Protein 7O4P (pdb70)

Nearest PDB structures (foldseek):
  3vy6-assembly1_A  TM=1.002E+00  e=1.843E-25  Homo sapiens
  3aqg-assembly2_B  TM=9.247E-01  e=3.378E-11  Homo sapiens
  3woc-assembly1_A  TM=8.525E-01  e=9.688E-12  Sus scrofa
  5zu4-assembly1_A  TM=8.478E-01  e=1.551E-07  Lethenteron camtschaticum
  4znq-assembly1_A  TM=7.995E-01  e=1.398E-07  Danio rerio

B-factor: mean 18.53, std 8.15, range [9.18, 67.37]

Organism: Homo sapiens (NCBI:txid9606)

Foldseek 3Di:
DFKDKDDWFFAPDAAKDWCPVVLVQAAWFKKKWFADQFAGAKIWTQHNNRIDDIFGADPGHIDMDTDDVPKFFFKKKAFYANAGAKIWTAIPVGDTRIGGDDDHDMDIDGGDDPQKGFGIKMAGYDNGGRTIMTMIGHHDD

GO terms:
  GO:0005796 Golgi lumen (C, IDA)
  GO:0015031 protein transport (P, TAS)
  GO:0005515 protein binding (F, IPI)
  GO:0005576 extracellular region (C, IDA)

Solvent-accessible surface area: 6715 Å² total; per-residue (Å²): 136,29,69,22,99,14,35,82,36,21,34,67,31,37,91,103,19,56,7,55,58,29,50,150,49,11,31,10,36,0,3,66,0,53,16,32,86,143,61,0,0,0,2,25,2,61,0,14,176,70,63,3,127,74,23,22,8,107,118,22,112,72,71,66,54,104,17,88,138,61,5,7,2,50,42,0,24,4,34,48,112,169,78,0,27,37,0,16,3,10,4,78,97,56,62,153,17,62,6,25,86,108,60,31,72,72,14,98,3,88,32,134,58,101,139,7,15,4,19,21,2,9,0,62,16,42,87,25,0,10,0,0,0,0,37,2,38,72,104,39,154

Secondary structure (DSSP, 8-state):
---EEEEEEE-S-SEEEE-GGGGGG-SEEEEEEEE-SS-EEEEEEEETTEEPPPEE-SSSEEEEEEPPTT--EEEEEEEESSSEEEEEEEETTS-EEEEE-S-SEEEEE--SSTTEEEEEEEEEESSSEEEEEEEEEEPP-

InterPro domains:
  IPR001229 Jacalin-like lectin domain [PF01419] (28-156)
  IPR001229 Jacalin-like lectin domain [PS51752] (24-159)
  IPR001229 Jacalin-like lectin domain [SM00915] (35-159)
  IPR036404 Jacalin-like lectin domain superfamily [G3DSA:2.100.10.30] (27-165)
  IPR036404 Jacalin-like lectin domain superfamily [SSF51101] (27-157)
  IPR052321 Polyamine Binding and Protein Trafficking [PTHR33589] (1-160)

Sequence (141 aa):
RSSSSYSGEYGSGGGKKRFSHSGGNQLDGPITALRRVRVVNTTYYIVGGLQVRRYGKVWSDDYVGGRRNGGDDLEEEEIFFLHPGESVIIQVSGKKYKWYLKKKKLVFVTDKKGRYLSFGKKDSGTSSFNAVPLLHPNTVLRRFISGRSGSSLIDAIGLHWDVYPT

Structure (mmCIF, N/CA/C/O backbone):
data_7O4P
#
_entry.id   7O4P
#
_cell.length_a   58.336
_cell.length_b   58.336
_cell.length_c   82.618
_cell.angle_alpha   90.000
_cell.angle_beta   90.000
_cell.angle_gamma   120.000
#
_symmetry.space_group_name_H-M   'P 32 2 1'
#
loop_
_entity.id
_entity.type
_entity.pdbx_description
1 polymer 'Zymogen granule membrane protein 16'
2 non-polymer GLYCEROL
3 non-polymer 'CHLORIDE ION'
4 water water
#
loop_
_atom_site.group_PDB
_atom_site.id
_atom_site.type_symbol
_atom_site.label_atom_id
_atom_site.label_alt_id
_atom_site.label_comp_id
_atom_site.label_asym_id
_atom_site.label_entity_id
_atom_site.label_seq_id
_atom_site.pdbx_PDB_ins_code
_atom_site.Cartn_x
_atom_site.Cartn_y
_atom_site.Cartn_z
_atom_site.occupancy
_atom_site.B_iso_or_equiv
_atom_site.auth_seq_id
_atom_site.auth_comp_id
_atom_site.auth_asym_id
_atom_site.auth_atom_id
_atom_site.pdbx_PDB_model_num
ATOM 1 N N . ARG A 1 3 ? -43.07464 8.78908 11.85250 1.000 45.13058 22 ARG A N 1
ATOM 2 C CA . ARG A 1 3 ? -43.86543 7.77874 11.16193 1.000 47.73337 22 ARG A CA 1
ATOM 3 C C . ARG A 1 3 ? -43.13805 7.27366 9.92181 1.000 37.00640 22 ARG A C 1
ATOM 4 O O . ARG A 1 3 ? -43.29449 6.11992 9.52823 1.000 39.34490 22 ARG A O 1
ATOM 7 N N . SER A 1 4 ? -42.34574 8.15080 9.30212 1.000 22.99882 23 SER A N 1
ATOM 8 C CA . SER A 1 4 ? -41.63270 7.80807 8.08671 1.000 20.20046 23 SER A CA 1
ATOM 9 C C . SER A 1 4 ? -40.12266 7.79866 8.23916 1.000 16.66732 23 SER A C 1
ATOM 10 O O . SER A 1 4 ? -39.44818 7.18771 7.39846 1.000 17.85361 23 SER A O 1
ATOM 18 N N . SER A 1 5 ? -39.56534 8.42858 9.25965 1.000 16.36097 24 SER A N 1
ATOM 19 C CA A SER A 1 5 ? -38.11954 8.46003 9.38077 0.816 15.85153 24 SER A CA 1
ATOM 20 C CA B SER A 1 5 ? -38.11965 8.47062 9.40299 0.184 15.93058 24 SER A CA 1
ATOM 21 C C . SER A 1 5 ? -37.57381 7.11844 9.85202 1.000 15.45248 24 SER A C 1
ATOM 22 O O . SER A 1 5 ? -38.20810 6.38703 10.62428 1.000 17.05098 24 SER A O 1
ATOM 37 N N . SER A 1 6 ? -36.38308 6.78613 9.36329 1.000 13.86845 25 SER A N 1
ATOM 38 C CA . SER A 1 6 ? -35.64754 5.62588 9.84527 1.000 13.33963 25 SER A CA 1
ATOM 39 C C . SER A 1 6 ? -34.16269 5.87771 9.63897 1.000 11.75471 25 SER A C 1
ATOM 40 O O . SER A 1 6 ? -33.76458 6.84452 8.97081 1.000 13.04471 25 SER A O 1
ATOM 48 N N . TYR A 1 7 ? -33.35124 4.97816 10.17872 1.000 13.31788 26 TYR A N 1
ATOM 49 C CA . TYR A 1 7 ? -31.90318 5.12617 10.20595 1.000 13.96250 26 TYR A CA 1
ATOM 50 C C . TYR A 1 7 ? -31.25450 3.78393 9.91318 1.000 13.77030 26 TYR A C 1
ATOM 51 O O . TYR A 1 7 ? -31.70900 2.74703 10.42361 1.000 16.34527 26 TYR A O 1
ATOM 69 N N . SER A 1 8 ? -30.18184 3.80887 9.13674 1.000 12.69075 27 SER A N 1
ATOM 70 C CA . SER A 1 8 ? -29.36114 2.64612 8.85550 1.000 12.82020 27 SER A CA 1
ATOM 71 C C . SER A 1 8 ? -27.93656 2.98971 9.25773 1.000 12.83564 27 SER A C 1
ATOM 72 O O . SER A 1 8 ? -27.36232 3.95919 8.74238 1.000 13.14652 27 SER A O 1
ATOM 81 N N . GLY A 1 9 ? -27.34306 2.19000 10.12433 1.000 13.61679 28 GLY A N 1
ATOM 82 C CA . GLY A 1 9 ? -26.00295 2.46832 10.59533 1.000 15.48994 28 GLY A CA 1
ATOM 83 C C . GLY A 1 9 ? -25.82125 1.94621 12.00552 1.000 14.95342 28 GLY A C 1
ATOM 84 O O . GLY A 1 9 ? -26.67907 1.23413 12.53485 1.000 16.87685 28 GLY A O 1
ATOM 88 N N . GLU A 1 10 ? -24.69903 2.30713 12.61786 1.000 14.13877 29 GLU A N 1
ATOM 89 C CA . GLU A 1 10 ? -23.61610 3.09152 12.03318 1.000 13.44034 29 GLU A CA 1
ATOM 90 C C . GLU A 1 10 ? -22.63237 2.10124 11.41394 1.000 15.94411 29 GLU A C 1
ATOM 91 O O . GLU A 1 10 ? -22.44899 0.97869 11.94538 1.000 18.10410 29 GLU A O 1
ATOM 103 N N . TYR A 1 11 ? -22.02199 2.46781 10.29234 1.000 13.01228 30 TYR A N 1
ATOM 104 C CA . TYR A 1 11 ? -21.11653 1.58335 9.55413 1.000 13.95458 30 TYR A CA 1
ATOM 105 C C . TYR A 1 11 ? -19.70618 2.16080 9.58140 1.000 14.25534 30 TYR A C 1
ATOM 106 O O . TYR A 1 11 ? -19.44050 3.19638 8.96226 1.000 13.80064 30 TYR A O 1
ATOM 124 N N . GLY A 1 12 ? -18.78889 1.46933 10.26452 1.000 14.44925 31 GLY A N 1
ATOM 125 C CA . GLY A 1 12 ? -17.42978 1.92956 10.42316 1.000 14.33481 31 GLY A CA 1
ATOM 126 C C . GLY A 1 12 ? -16.95743 1.60474 11.82404 1.000 14.00191 31 GLY A C 1
ATOM 127 O O . GLY A 1 12 ? -17.42183 0.61396 12.40982 1.000 17.03357 31 GLY A O 1
ATOM 131 N N . SER A 1 13 ? -16.06642 2.40042 12.37769 1.000 13.11305 32 SER A N 1
ATOM 132 C CA . SER A 1 13 ? -15.53278 2.20652 13.71216 1.000 13.50148 32 SER A CA 1
ATOM 133 C C . SER A 1 13 ? -16.02855 3.29995 14.65211 1.000 13.80655 32 SER A C 1
ATOM 134 O O . SER A 1 13 ? -16.81444 4.17982 14.27905 1.000 16.07071 32 SER A O 1
ATOM 142 N N . GLY A 1 14 ? -15.51957 3.27160 15.87961 1.000 14.36780 33 GLY A N 1
ATOM 143 C CA . GLY A 1 14 ? -15.75180 4.31075 16.84882 1.000 13.93651 33 GLY A CA 1
ATOM 144 C C . GLY A 1 14 ? -14.70076 5.39639 16.87951 1.000 14.97135 33 GLY A C 1
ATOM 145 O O . GLY A 1 14 ? -14.71168 6.22883 17.79259 1.000 15.22448 33 GLY A O 1
ATOM 149 N N . GLY A 1 15 ? -13.79461 5.41687 15.90972 1.000 14.70324 34 GLY A N 1
ATOM 150 C CA . GLY A 1 15 ? -12.79761 6.45890 15.83037 1.000 15.18601 34 GLY A CA 1
ATOM 151 C C . GLY A 1 15 ? -13.37472 7.79789 15.38979 1.000 14.21793 34 GLY A C 1
ATOM 152 O O . GLY A 1 15 ? -14.53759 7.91581 15.01173 1.000 13.94813 34 GLY A O 1
ATOM 156 N N . GLY A 1 16 ? -12.52802 8.82306 15.45584 1.000 15.47654 35 GLY A N 1
ATOM 157 C CA . GLY A 1 16 ? -12.92218 10.13867 14.99588 1.000 15.82717 35 GLY A CA 1
ATOM 158 C C . GLY A 1 16 ? -13.96803 10.78827 15.88969 1.000 15.62169 35 GLY A C 1
ATOM 159 O O . GLY A 1 16 ? -14.21726 10.37525 17.03281 1.000 16.50357 35 GLY A O 1
ATOM 163 N N . LYS A 1 17 ? -14.58675 11.82985 15.33772 1.000 14.30908 36 LYS A N 1
ATOM 164 C CA A LYS A 1 17 ? -15.55347 12.63553 16.06491 0.531 14.83993 36 LYS A CA 1
ATOM 165 C CA B LYS A 1 17 ? -15.53916 12.67427 16.04497 0.469 14.84784 36 LYS A CA 1
ATOM 166 C C . LYS A 1 17 ? -16.86112 12.69283 15.29528 0.867 12.54096 36 LYS A C 1
ATOM 167 O O . LYS A 1 17 ? -16.88278 12.71116 14.06229 1.000 13.43980 36 LYS A O 1
ATOM 180 N N . ARG A 1 18 ? -17.96207 12.73612 16.03113 1.000 13.88085 37 ARG A N 1
ATOM 181 C CA . ARG A 1 18 ? -19.28387 12.72968 15.41361 1.000 13.72307 37 ARG A CA 1
ATOM 182 C C . ARG A 1 18 ? -19.50857 13.94524 14.52482 1.000 13.21802 37 ARG A C 1
ATOM 183 O O . ARG A 1 18 ? -19.10790 15.07649 14.84576 1.000 15.55136 37 ARG A O 1
ATOM 195 N N . PHE A 1 19 ? -20.19195 13.72508 13.40735 1.000 13.20316 38 PHE A N 1
ATOM 196 C CA . PHE A 1 19 ? -20.80751 14.79539 12.63311 1.000 13.35083 38 PHE A CA 1
ATOM 197 C C . PHE A 1 19 ? -22.24107 14.38823 12.32870 1.000 13.02535 38 PHE A C 1
ATOM 198 O O . PHE A 1 19 ? -22.55973 13.19129 12.29012 1.000 12.38065 38 PHE A O 1
ATOM 215 N N . SER A 1 20 ? -23.10918 15.37726 12.11983 1.000 12.64308 39 SER A N 1
ATOM 216 C CA . SER A 1 20 ? -24.47372 15.10772 11.71798 1.000 11.56006 39 SER A CA 1
ATOM 217 C C . SER A 1 20 ? -24.97200 16.20659 10.80146 1.000 12.51158 39 SER A C 1
ATOM 218 O O . SER A 1 20 ? -24.73808 17.39310 11.07879 1.000 14.08430 39 SER A O 1
ATOM 226 N N . HIS A 1 21 ? -25.68697 15.83004 9.73688 1.000 10.53892 40 HIS A N 1
ATOM 227 C CA . HIS A 1 21 ? -26.35048 16.78540 8.86537 1.000 11.12638 40 HIS A CA 1
ATOM 228 C C . HIS A 1 21 ? -27.82249 16.94758 9.20128 1.000 11.11023 40 HIS A C 1
ATOM 229 O O . HIS A 1 21 ? -28.59501 17.45355 8.38693 1.000 11.85263 40 HIS A O 1
ATOM 243 N N . SER A 1 22 ? -28.23342 16.56275 10.41107 1.000 11.51155 41 SER A N 1
ATOM 244 C CA . SER A 1 22 ? -29.64566 16.66326 10.74903 1.000 12.29854 41 SER A CA 1
ATOM 245 C C . SER A 1 22 ? -30.14736 18.09945 10.66785 1.000 12.00530 41 SER A C 1
ATOM 246 O O . SER A 1 22 ? -31.30083 18.32331 10.30692 1.000 13.68252 41 SER A O 1
ATOM 254 N N A GLY A 1 23 ? -29.30144 19.05977 11.01214 0.529 12.34590 42 GLY A N 1
ATOM 255 N N B GLY A 1 23 ? -29.31444 19.07626 11.01598 0.471 12.37936 42 GLY A N 1
ATOM 256 C CA A GLY A 1 23 ? -29.63115 20.46929 10.94427 0.529 14.28284 42 GLY A CA 1
ATOM 257 C CA B GLY A 1 23 ? -29.74077 20.46404 10.90539 0.471 14.38144 42 GLY A CA 1
ATOM 258 C C A GLY A 1 23 ? -29.49624 21.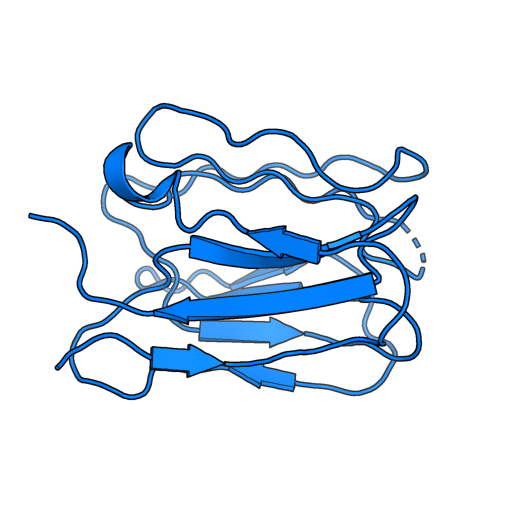09392 9.57470 0.529 13.80613 42 GLY A C 1
ATOM 259 C C B GLY A 1 23 ? -29.81115 20.95619 9.47288 0.471 13.77247 42 GLY A C 1
ATOM 260 O O A GLY A 1 23 ? -29.76297 22.29451 9.42929 0.529 12.96843 42 GLY A O 1
ATOM 261 O O B GLY A 1 23 ? -30.52609 21.92969 9.18514 0.471 16.67447 42 GLY A O 1
ATOM 268 N N . ASN A 1 24 ? -29.07979 20.31242 8.56963 1.000 14.20982 43 ASN A N 1
ATOM 269 C CA . ASN A 1 24 ? -29.04080 20.73506 7.17057 1.000 13.96972 43 ASN A CA 1
ATOM 270 C C . ASN A 1 24 ? -30.32482 20.38347 6.42305 1.000 15.15029 43 ASN A C 1
ATOM 271 O O . ASN A 1 24 ? -30.54544 20.88679 5.31528 1.000 15.29585 43 ASN A O 1
ATOM 283 N N . GLN A 1 25 ? -31.18037 19.53600 6.99297 1.000 16.91372 44 GLN A N 1
ATOM 284 C CA . GLN A 1 25 ? -32.39340 19.13135 6.29923 1.000 17.72672 44 GLN A CA 1
ATOM 285 C C . GLN A 1 25 ? -33.24446 20.32112 5.89682 1.000 19.15189 44 GLN A C 1
ATOM 286 O O . GLN A 1 25 ? -33.88899 20.30220 4.83978 1.000 20.37706 44 GLN A O 1
ATOM 300 N N . LEU A 1 26 ? -33.28213 21.35661 6.73553 1.000 21.11198 45 LEU A N 1
ATOM 301 C CA . LEU A 1 26 ? -34.14201 22.49416 6.45607 1.000 22.20537 45 LEU A CA 1
ATOM 302 C C . LEU A 1 26 ? -33.76516 23.17894 5.15372 1.000 20.94984 45 LEU A C 1
ATOM 303 O O . LEU A 1 26 ? -34.59458 23.88952 4.58090 1.000 22.72804 45 LEU A O 1
ATOM 320 N N . ASP A 1 27 ? -32.54179 22.97442 4.65812 1.000 17.67941 46 ASP A N 1
ATOM 321 C CA . ASP A 1 27 ? -32.11843 23.61548 3.42514 1.000 16.38117 46 ASP A CA 1
ATOM 322 C C . ASP A 1 27 ? -32.72181 22.96126 2.18943 1.000 14.86850 46 ASP A C 1
ATOM 323 O O . ASP A 1 27 ? -32.81665 23.60434 1.13662 1.0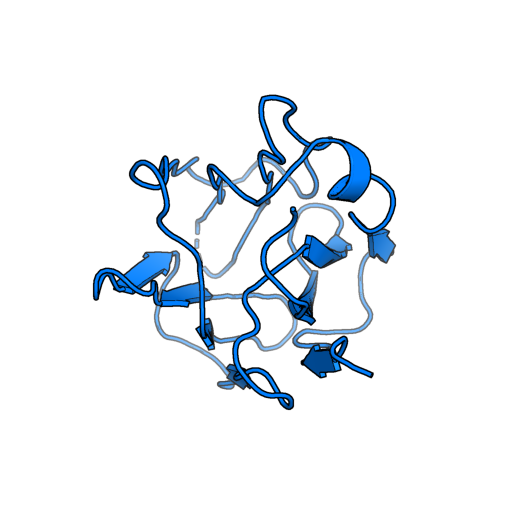00 16.50513 46 ASP A O 1
ATOM 332 N N . GLY A 1 28 ? -33.11523 21.69536 2.27291 1.000 14.69322 47 GLY A N 1
ATOM 333 C CA . GLY A 1 28 ? -33.75105 21.03862 1.16527 1.000 14.50963 47 GLY A CA 1
ATOM 334 C C . GLY A 1 28 ? -33.34958 19.58638 1.02862 1.000 13.18817 47 GLY A C 1
ATOM 335 O O . GLY A 1 28 ? -32.57674 19.05911 1.83060 1.000 13.70469 47 GLY A O 1
ATOM 339 N N . PRO A 1 29 ? -33.85286 18.92836 -0.00913 1.000 13.54773 48 PRO A N 1
ATOM 340 C CA . PRO A 1 29 ? -33.46559 17.53756 -0.27237 1.000 13.10862 48 PRO A CA 1
ATOM 341 C C . PRO A 1 29 ? -32.02973 17.46858 -0.74974 1.000 12.40309 48 PRO A C 1
ATOM 342 O O . PRO A 1 29 ? -31.46916 18.45459 -1.23951 1.000 12.92535 48 PRO A O 1
ATOM 353 N N . ILE A 1 30 ? -31.43693 16.27694 -0.65117 1.000 11.85812 49 ILE A N 1
ATOM 354 C CA . ILE A 1 30 ? -30.09837 16.08899 -1.19058 1.000 11.45399 49 ILE A CA 1
ATOM 355 C C . ILE A 1 30 ? -30.12423 16.31962 -2.68755 1.000 11.94180 49 ILE A C 1
ATOM 356 O O . ILE A 1 30 ? -30.96126 15.75050 -3.40611 1.000 12.73325 49 ILE A O 1
ATOM 372 N N . THR A 1 31 ? -29.18531 17.14631 -3.17446 1.000 11.91574 50 THR A N 1
ATOM 373 C CA . THR A 1 31 ? -29.09516 17.47290 -4.59141 1.000 12.53456 50 THR A CA 1
ATOM 374 C C . THR A 1 31 ? -27.72047 17.19068 -5.16822 1.000 12.63291 50 THR A C 1
ATOM 375 O O . THR A 1 31 ? -27.58539 17.20891 -6.39604 1.000 13.58749 50 THR A O 1
ATOM 386 N N . ALA A 1 32 ? -26.70946 16.91696 -4.35145 1.000 12.28718 51 ALA A N 1
ATOM 387 C CA . ALA A 1 32 ? -25.37320 16.65698 -4.86941 1.000 11.46107 51 ALA A CA 1
ATOM 388 C C . ALA A 1 32 ? -24.53564 16.03527 -3.76205 1.000 11.12220 51 ALA A C 1
ATOM 389 O O . ALA A 1 32 ? -24.82544 16.20468 -2.57246 1.000 11.73845 51 ALA A O 1
ATOM 396 N N . LEU A 1 33 ? -23.49054 15.33179 -4.17821 1.000 11.15280 52 LEU A N 1
ATOM 397 C CA . LEU A 1 33 ? -22.56515 14.63724 -3.30328 1.000 11.06938 52 LEU A CA 1
ATOM 398 C C . LEU A 1 33 ? -21.13081 14.94745 -3.69593 1.000 11.44104 52 LEU A C 1
ATOM 399 O O . LEU A 1 33 ? -20.80625 15.00965 -4.89048 1.000 12.46054 52 LEU A O 1
ATOM 415 N N . ARG A 1 34 ? -20.27565 15.13243 -2.69892 1.000 10.62023 53 ARG A N 1
ATOM 416 C CA A ARG A 1 34 ? -18.83434 15.14398 -2.88320 0.555 11.07916 53 ARG A CA 1
ATOM 417 C CA B ARG A 1 34 ? -18.83508 15.13992 -2.88685 0.445 11.07854 53 ARG A CA 1
ATOM 418 C C . ARG A 1 34 ? -18.24408 14.06287 -1.99483 1.000 11.29945 53 ARG A C 1
ATOM 419 O O . ARG A 1 34 ? -18.56741 13.99088 -0.80150 1.000 11.79207 53 ARG A O 1
ATOM 460 N N . VAL A 1 35 ? -17.37658 13.24327 -2.56571 1.000 10.98454 54 VAL A N 1
ATOM 461 C CA . VAL A 1 35 ? -16.72630 12.16705 -1.84707 1.000 11.26582 54 VAL A CA 1
ATOM 462 C C . VAL A 1 35 ? -15.25182 12.24371 -2.20194 1.000 11.14636 54 VAL A C 1
ATOM 463 O O . VAL A 1 35 ? -14.88741 12.13139 -3.37808 1.000 11.92421 54 VAL A O 1
ATOM 476 N N . ARG A 1 36 ? -14.40462 12.44085 -1.21159 1.000 11.90826 55 ARG A N 1
ATOM 477 C CA . ARG A 1 36 ? -12.96015 12.35771 -1.42757 1.000 11.13668 55 ARG A CA 1
ATOM 478 C C . ARG A 1 36 ? -12.52901 10.92126 -1.15560 1.000 12.04210 55 ARG A C 1
ATOM 479 O O . ARG A 1 36 ? -12.91965 10.33873 -0.13705 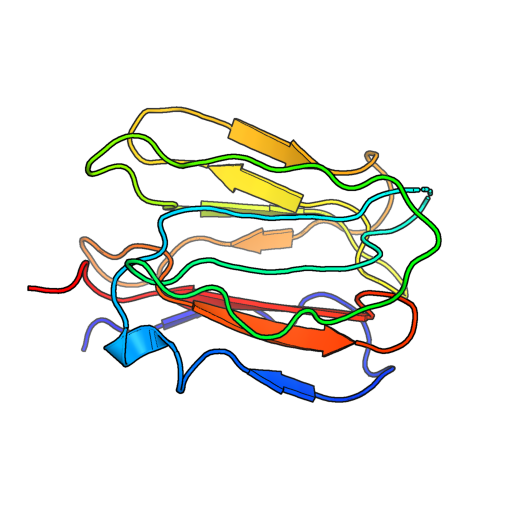1.000 12.54535 55 ARG A O 1
ATOM 500 N N . VAL A 1 37 ? -11.73915 10.34815 -2.06270 1.000 12.15136 56 VAL A N 1
ATOM 501 C CA A VAL A 1 37 ? -11.47972 8.91336 -2.09850 0.747 12.33220 56 VAL A CA 1
ATOM 502 C CA B VAL A 1 37 ? -11.46827 8.91937 -2.04336 0.253 12.21464 56 VAL A CA 1
ATOM 503 C C . VAL A 1 37 ? -9.98750 8.66909 -2.27442 1.000 13.43526 56 VAL A C 1
ATOM 504 O O . VAL A 1 37 ? -9.32386 9.37512 -3.03514 1.000 14.23848 56 VAL A O 1
ATOM 529 N N . ASN A 1 38 ? -9.46554 7.63636 -1.62350 1.000 14.27144 57 ASN A N 1
ATOM 530 C CA . ASN A 1 38 ? -8.17296 7.08998 -2.04096 1.000 14.43873 57 ASN A CA 1
ATOM 531 C C . ASN A 1 38 ? -8.29316 5.57474 -2.20623 1.000 15.09843 57 ASN A C 1
ATOM 532 O O . ASN A 1 38 ? -9.39623 5.01082 -2.12256 1.000 15.93078 57 ASN A O 1
ATOM 543 N N . THR A 1 39 ? -7.15710 4.91390 -2.44566 1.000 17.41575 58 THR A N 1
ATOM 544 C CA B THR A 1 39 ? -7.12072 3.48976 -2.76281 0.562 16.42383 58 THR A CA 1
ATOM 545 C CA C THR A 1 39 ? -7.22839 3.50407 -2.80328 0.438 16.49748 58 THR A CA 1
ATOM 546 C C . THR A 1 39 ? -7.68167 2.63414 -1.63732 1.000 16.23557 58 THR A C 1
ATOM 547 O O . THR A 1 39 ? -8.10395 1.49248 -1.87187 1.000 17.78128 58 THR A O 1
ATOM 568 N N . TYR A 1 40 ? -7.63820 3.13854 -0.40907 1.000 15.53194 59 TYR A N 1
ATOM 569 C CA . TYR A 1 40 ? -8.04552 2.38977 0.77269 1.000 15.41235 59 TYR A CA 1
ATOM 570 C C . TYR A 1 40 ? -9.32021 2.89680 1.42093 1.000 13.67269 59 TYR A C 1
ATOM 571 O O . TYR A 1 40 ? -10.04525 2.09179 2.02504 1.000 14.83883 59 TYR A O 1
ATOM 589 N N . TYR A 1 41 ? -9.60183 4.20564 1.34323 1.000 13.08169 60 TYR A N 1
ATOM 590 C CA . TYR A 1 41 ? -10.56170 4.81576 2.24678 1.000 12.55529 60 TYR A CA 1
ATOM 591 C C . TYR A 1 41 ? -11.46170 5.82520 1.55489 1.000 12.73859 60 TYR A C 1
ATOM 592 O O . TYR A 1 41 ? -11.10462 6.44159 0.53346 1.000 13.00771 60 TYR A O 1
ATOM 610 N N . ILE A 1 42 ? -12.63021 6.01602 2.16227 1.000 12.08061 61 ILE A N 1
ATOM 611 C CA . ILE A 1 42 ? -13.38134 7.25344 1.98861 1.000 11.64896 61 ILE A CA 1
ATOM 612 C C . ILE A 1 42 ? -12.74435 8.28500 2.90176 1.000 11.92463 61 ILE A C 1
ATOM 613 O O . ILE A 1 42 ? -12.73275 8.13650 4.13416 1.000 11.89562 61 ILE A O 1
ATOM 629 N N . VAL A 1 43 ? -12.18656 9.32401 2.28682 1.000 11.35037 62 VAL A N 1
ATOM 630 C CA . VAL A 1 43 ? -11.39281 10.33216 2.98124 1.000 11.86369 62 VAL A CA 1
ATOM 631 C C . VAL A 1 43 ? -12.23069 11.49748 3.49226 1.000 11.72539 62 VAL A C 1
ATOM 632 O O . VAL A 1 43 ? -11.92526 12.05532 4.55500 1.000 12.14345 62 VAL A O 1
ATOM 645 N N A GLY A 1 44 ? -13.26301 11.90128 2.74794 0.521 11.94246 63 GLY A N 1
ATOM 646 N N B GLY A 1 44 ? -13.26278 11.90127 2.74811 0.479 11.93761 63 GLY A N 1
ATOM 647 C CA A GLY A 1 44 ? -14.07188 13.04213 3.12815 0.521 12.11903 63 GLY A CA 1
ATOM 648 C CA B GLY A 1 44 ? -14.07222 13.04118 3.12995 0.479 12.11273 63 GLY A CA 1
ATOM 649 C C A GLY A 1 44 ? -15.40790 13.02332 2.42411 0.521 11.24576 63 GLY A C 1
ATOM 650 C C B GLY A 1 44 ? -15.40774 13.02261 2.42516 0.479 11.24371 63 GLY A C 1
ATOM 651 O O A GLY A 1 44 ? -15.60281 12.31647 1.42992 0.521 11.62078 63 GLY A O 1
ATOM 652 O O B GLY A 1 44 ? -15.60215 12.31575 1.43087 0.479 11.62028 63 GLY A O 1
ATOM 659 N N . LEU A 1 45 ? -16.33194 13.81219 2.96265 1.000 11.52827 64 LEU A N 1
ATOM 660 C CA . LEU A 1 45 ? -17.68598 13.88728 2.45676 1.000 10.91433 64 LEU A CA 1
ATOM 661 C C . LEU A 1 45 ? -18.21916 15.30937 2.55405 1.000 11.73279 64 LEU A C 1
ATOM 662 O O . LEU A 1 45 ? -17.93589 16.04043 3.50910 1.000 12.16920 64 LEU A O 1
ATOM 678 N N . GLN A 1 46 ? -19.06014 15.66480 1.58894 1.000 11.30590 65 GLN A N 1
ATOM 679 C CA . GLN A 1 46 ? -19.83904 16.89247 1.63421 1.000 10.51472 65 GLN A CA 1
ATOM 680 C C . GLN A 1 46 ? -21.13622 16.60563 0.89637 1.000 10.54820 65 GLN A C 1
ATOM 681 O O . GLN A 1 46 ? -21.12442 15.88440 -0.09998 1.000 11.19090 65 GLN A O 1
ATOM 695 N N . VAL A 1 47 ? -22.24407 17.15050 1.38175 1.000 11.26468 66 VAL A N 1
ATOM 696 C CA . VAL A 1 47 ? -23.55204 16.88663 0.79137 1.000 11.44555 66 VAL A CA 1
ATOM 697 C C . VAL A 1 47 ? -24.24271 18.22437 0.58980 1.000 11.09428 66 VAL A C 1
ATOM 698 O O . VAL A 1 47 ? -24.18314 19.09618 1.46284 1.000 12.12223 66 VAL A O 1
ATOM 711 N N . ARG A 1 48 ? -24.89928 18.38161 -0.54266 1.000 11.29462 67 ARG A N 1
ATOM 712 C CA A ARG A 1 48 ? -25.65417 19.59300 -0.84433 0.613 11.57147 67 ARG A CA 1
ATOM 713 C CA B ARG A 1 48 ? -25.65216 19.59463 -0.82350 0.387 11.57015 67 ARG A CA 1
ATOM 714 C C . ARG A 1 48 ? -27.12572 19.34442 -0.53484 1.000 11.61416 67 ARG A C 1
ATOM 715 O O . ARG A 1 48 ? -27.72679 18.40419 -1.07892 1.000 11.65219 67 ARG A O 1
ATOM 756 N N . TYR A 1 49 ? -27.69978 20.17310 0.31781 1.000 11.52579 68 TYR A N 1
ATOM 757 C CA . TYR A 1 49 ? -29.09298 20.11119 0.74413 1.000 12.75045 68 TYR A CA 1
ATOM 758 C C . TYR A 1 49 ? -29.79072 21.31539 0.12129 1.000 12.44163 68 TYR A C 1
ATOM 759 O O . TYR A 1 49 ? -29.47297 22.46448 0.46449 1.000 13.28713 68 TYR A O 1
ATOM 777 N N . GLY A 1 50 ? -30.70597 21.06808 -0.79274 1.000 12.25794 69 GLY A N 1
ATOM 778 C CA . GLY A 1 50 ? -31.22090 22.15848 -1.61155 1.000 12.45660 69 GLY A CA 1
ATOM 779 C C . GLY A 1 50 ? -30.04250 22.80502 -2.31594 1.000 13.40477 69 GLY A C 1
ATOM 780 O O . GLY A 1 50 ? -29.27078 22.14281 -3.01671 1.000 14.99894 69 GLY A O 1
ATOM 784 N N . LYS A 1 51 ? -29.89164 24.11705 -2.12039 1.000 13.39065 70 LYS A N 1
ATOM 785 C CA . LYS A 1 51 ? -28.79466 24.87316 -2.70672 1.000 17.64827 70 LYS A CA 1
ATOM 786 C C . LYS A 1 51 ? -27.58730 25.01170 -1.79334 1.000 17.49810 70 LYS A C 1
ATOM 787 O O . LYS A 1 51 ? -26.63677 25.71348 -2.17434 1.000 21.22622 70 LYS A O 1
ATOM 806 N N . VAL A 1 52 ? -27.59182 24.41050 -0.60232 1.000 14.98566 71 VAL A N 1
ATOM 807 C CA . VAL A 1 52 ? -26.63594 24.73787 0.45471 1.000 14.66064 71 VAL A CA 1
ATOM 808 C C . VAL A 1 52 ? -25.72752 23.53665 0.71720 1.000 15.12513 71 VAL A C 1
ATOM 809 O O . VAL A 1 52 ? -26.17880 22.49444 1.20959 1.000 14.06617 71 VAL A O 1
ATOM 822 N N . TRP A 1 53 ? -24.43048 23.67061 0.44043 1.000 14.68503 72 TRP A N 1
ATOM 823 C CA . TRP A 1 53 ? -23.48075 22.62849 0.79970 1.000 14.26200 72 TRP A CA 1
ATOM 824 C C . TRP A 1 53 ? -23.28822 22.56531 2.30374 1.000 13.68194 72 TRP A C 1
ATOM 825 O O . TRP A 1 53 ? -23.16086 23.59279 2.98799 1.000 15.95756 72 TRP A O 1
ATOM 846 N N . SER A 1 54 ? -23.23027 21.34887 2.82287 1.000 13.56177 73 SER A N 1
ATOM 847 C CA . SER A 1 54 ? -22.81818 21.14075 4.19393 1.000 13.49730 73 SER A CA 1
ATOM 848 C C . SER A 1 54 ? -21.35785 21.54076 4.39139 1.000 12.06580 73 SER A C 1
ATOM 849 O O . SER A 1 54 ? -20.59497 21.71095 3.44088 1.000 13.51048 73 SER A O 1
ATOM 857 N N A ASP A 1 55 ? -20.95078 21.65354 5.65374 0.496 13.21210 74 ASP A N 1
ATOM 858 N N B ASP A 1 55 ? -20.97776 21.69310 5.65063 0.504 13.25648 74 ASP A N 1
ATOM 859 C CA A ASP A 1 55 ? -19.53909 21.83647 5.96679 0.496 13.75905 74 ASP A CA 1
ATOM 860 C CA B ASP A 1 55 ? -19.56474 21.73115 5.96292 0.504 14.09717 74 ASP A CA 1
ATOM 861 C C A ASP A 1 55 ? -18.80123 20.52130 5.70930 0.496 12.64753 74 ASP A C 1
ATOM 862 C C B ASP A 1 55 ? -18.91900 20.47554 5.38419 0.504 13.00814 74 ASP A C 1
ATOM 863 O O A ASP A 1 55 ? -19.22696 19.46564 6.19437 0.496 12.15402 74 ASP A O 1
ATOM 864 O O B ASP A 1 55 ? -19.55996 19.42981 5.21007 0.504 13.06381 74 ASP A O 1
ATOM 881 N N . TYR A 1 56 ? -17.66193 20.59673 5.02682 1.000 12.39583 75 TYR A N 1
ATOM 882 C CA . TYR A 1 56 ? -16.89154 19.42637 4.62527 1.000 13.31729 75 TYR A CA 1
ATOM 883 C C . TYR A 1 56 ? -16.39843 18.70804 5.87683 1.000 14.21209 75 TYR A C 1
ATOM 884 O O . TYR A 1 56 ? -15.97386 19.33156 6.85580 1.000 13.92825 75 TYR A O 1
ATOM 902 N N . VAL A 1 57 ? -16.46103 17.38109 5.85215 1.000 12.37031 76 VAL A N 1
ATOM 903 C CA . VAL A 1 57 ? -15.91838 16.55387 6.93098 1.000 12.48016 76 VAL A CA 1
ATOM 904 C C . VAL A 1 57 ? -14.91639 15.57186 6.34630 1.000 12.46008 76 VAL A C 1
ATOM 905 O O . VAL A 1 57 ? -15.05887 15.10720 5.21322 1.000 12.40755 76 VAL A O 1
ATOM 918 N N . GLY A 1 58 ? -13.91468 15.23499 7.14490 1.000 13.49941 77 GLY A N 1
ATOM 919 C CA . GLY A 1 58 ? -12.85033 14.36359 6.71796 1.000 12.86280 77 GLY A CA 1
ATOM 920 C C . GLY A 1 58 ? -11.57862 15.12282 6.40724 1.000 12.73947 77 GLY A C 1
ATOM 921 O O . GLY A 1 58 ? -11.41404 16.29273 6.76870 1.000 14.19915 77 GLY A O 1
ATOM 925 N N . GLY A 1 59 ? -10.66890 14.44752 5.71864 1.000 12.43588 78 GLY A N 1
ATOM 926 C CA . GLY A 1 59 ? -9.36349 14.97304 5.43948 1.000 13.58196 78 GLY A CA 1
ATOM 927 C C . GLY A 1 59 ? -9.13015 15.23534 3.96610 1.000 13.45640 78 GLY A C 1
ATOM 928 O O . GLY A 1 59 ? -10.05975 15.32008 3.15645 1.000 14.63801 78 GLY A O 1
ATOM 932 N N . ARG A 1 60 ? -7.85034 15.32002 3.60099 1.000 15.25644 79 ARG A N 1
ATOM 933 C CA A ARG A 1 60 ? -7.46761 15.78850 2.28191 0.627 14.67378 79 ARG A CA 1
ATOM 934 C CA B ARG A 1 60 ? -7.50837 15.76410 2.25937 0.373 14.69367 79 ARG A CA 1
ATOM 935 C C . ARG A 1 60 ? -6.60461 14.81903 1.48793 1.000 14.19259 79 ARG A C 1
ATOM 936 O O . ARG A 1 60 ? -6.25302 15.13096 0.35264 1.000 15.11478 79 ARG A O 1
ATOM 949 N N . ASN A 1 61 ? -6.27117 13.64582 2.03371 1.000 13.57381 80 ASN A N 1
ATOM 950 C CA . ASN A 1 61 ? -5.39437 12.71755 1.32725 1.000 13.72686 80 ASN A CA 1
ATOM 951 C C . ASN A 1 61 ? -6.15910 11.82372 0.34215 1.000 13.53066 80 ASN A C 1
ATOM 952 O O . ASN A 1 61 ? -6.14836 10.59553 0.42797 1.000 15.16551 80 ASN A O 1
ATOM 963 N N A GLY A 1 62 ? -6.80963 12.46217 -0.62281 0.473 13.97457 81 GLY A N 1
ATOM 964 N 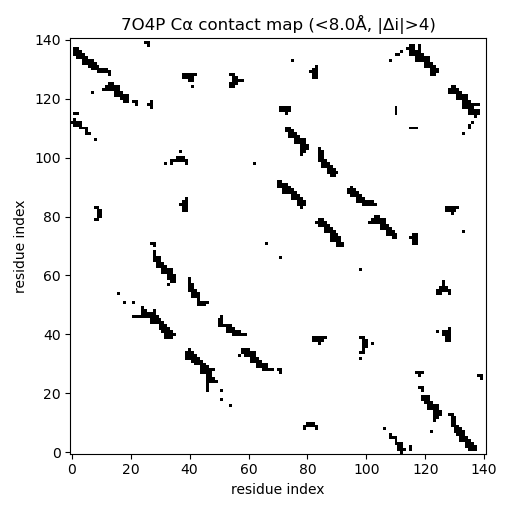N B GLY A 1 62 ? -6.80354 12.46092 -0.62731 0.527 13.97674 81 GLY A N 1
ATOM 965 C CA A GLY A 1 62 ? -7.52785 11.72711 -1.64547 0.473 14.03605 81 GLY A CA 1
ATOM 966 C CA B GLY A 1 62 ? -7.49504 11.72335 -1.66602 0.527 13.96818 81 GLY A CA 1
ATOM 967 C C A GLY A 1 62 ? -7.99307 12.64975 -2.74686 0.473 12.70316 81 GLY A C 1
ATOM 968 C C B GLY A 1 62 ? -7.98805 12.65138 -2.75128 0.527 12.69936 81 GLY A C 1
ATOM 969 O O A GLY A 1 62 ? -7.82140 13.87179 -2.68387 0.473 14.42268 81 GLY A O 1
ATOM 970 O O B GLY A 1 62 ? -7.83530 13.87477 -2.67744 0.527 14.41885 81 GLY A O 1
ATOM 977 N N . ASP A 1 63 ? -8.59549 12.03940 -3.76543 1.000 13.71528 82 ASP A N 1
ATOM 978 C CA A ASP A 1 63 ? -9.12269 12.76940 -4.90591 0.654 14.99304 82 ASP A CA 1
ATOM 979 C CA B ASP A 1 63 ? -9.12611 12.76129 -4.91268 0.346 14.98079 82 ASP A CA 1
ATOM 980 C C . ASP A 1 63 ? -10.60914 13.04829 -4.71847 1.000 13.42474 82 ASP A C 1
ATOM 981 O O . ASP A 1 63 ? -11.37771 12.16790 -4.29668 1.000 13.63677 82 ASP A O 1
ATOM 996 N N . LEU A 1 64 ? -11.01747 14.26460 -5.04723 1.000 13.69622 83 LEU A N 1
ATOM 997 C CA . LEU A 1 64 ? -12.39386 14.70325 -4.85665 1.000 13.30307 83 LEU A CA 1
ATOM 998 C C . LEU A 1 64 ? -13.23811 14.29561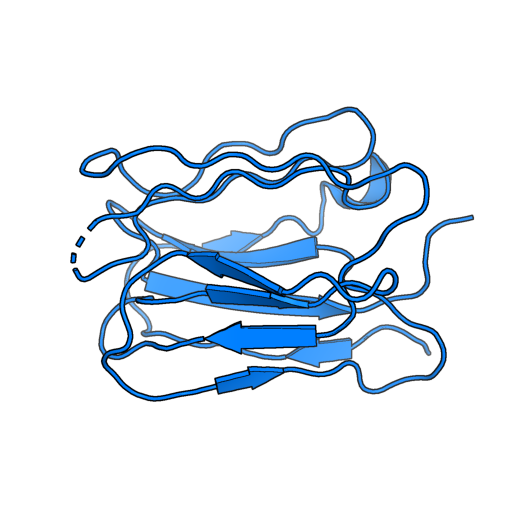 -6.04989 1.000 14.50749 83 LEU A C 1
ATOM 999 O O . LEU A 1 64 ? -12.92480 14.65183 -7.19283 1.000 17.25370 83 LEU A O 1
ATOM 1015 N N . GLU A 1 65 ? -14.29288 13.53021 -5.79135 1.000 12.99943 84 GLU A N 1
ATOM 1016 C CA A GLU A 1 65 ? -15.27859 13.14960 -6.79557 0.674 14.06880 84 GLU A CA 1
ATOM 1017 C CA B GLU A 1 65 ? -15.28082 13.14458 -6.79142 0.326 14.04982 84 GLU A CA 1
ATOM 1018 C C . GLU A 1 65 ? -16.58891 13.83482 -6.45689 1.000 14.39629 84 GLU A C 1
ATOM 1019 O O . GLU A 1 65 ? -16.97110 13.92469 -5.28606 1.000 17.34775 84 GLU A O 1
ATOM 1042 N N A GLU A 1 66 ? -17.27239 14.35500 -7.46534 0.537 15.69679 85 GLU A N 1
ATOM 1043 N N B GLU A 1 66 ? -17.29268 14.34448 -7.47112 0.463 15.70326 85 GLU A N 1
ATOM 1044 C CA A GLU A 1 66 ? -18.49157 15.12467 -7.27847 0.537 15.20245 85 GLU A CA 1
ATOM 1045 C CA B GLU A 1 66 ? -18.48451 15.16066 -7.26518 0.463 15.16415 85 GLU A CA 1
ATOM 1046 C C A GLU A 1 66 ? -19.54742 14.59264 -8.22678 0.537 14.23086 85 GLU A C 1
ATOM 1047 C C B GLU A 1 66 ? -19.56621 14.75247 -8.25108 0.463 14.41898 85 GLU A C 1
ATOM 1048 O O A GLU A 1 66 ? -19.23779 14.20924 -9.36353 0.537 16.61449 85 GLU A O 1
ATOM 1049 O O B GLU A 1 66 ? -19.30439 14.68511 -9.45818 0.463 14.61025 85 GLU A O 1
ATOM 1072 N N . ILE A 1 67 ? -20.78931 14.55414 -7.75489 0.976 14.43990 86 ILE A N 1
ATOM 1073 C CA . ILE A 1 67 ? -21.92149 14.18634 -8.59775 1.000 14.16455 86 ILE A CA 1
ATOM 1074 C C . ILE A 1 67 ? -23.10655 15.05612 -8.21449 0.949 14.28720 86 ILE A C 1
ATOM 1075 O O . ILE A 1 67 ? -23.45341 15.16135 -7.03102 0.951 15.99267 86 ILE A O 1
ATOM 1091 N N A PHE A 1 68 ? -23.75129 15.64880 -9.20771 0.412 14.93514 87 PHE A N 1
ATOM 1092 N N B PHE A 1 68 ? -23.70753 15.70061 -9.20374 0.588 14.87008 87 PHE A N 1
ATOM 1093 C CA A PHE A 1 68 ? -24.99297 16.37932 -9.00406 0.412 14.34966 87 PHE A CA 1
ATOM 1094 C CA B PHE A 1 68 ? -24.99572 16.33957 -9.01718 0.588 14.32825 87 PHE A CA 1
ATOM 1095 C C A PHE A 1 68 ? -26.15669 15.49670 -9.42762 0.412 16.07351 87 PHE A C 1
ATOM 1096 C C B PHE A 1 68 ? -26.09485 15.34598 -9.36183 0.588 15.60827 87 PHE A C 1
ATOM 1097 O O A PHE A 1 68 ? -26.16537 14.96149 -10.54102 0.412 17.11031 87 PHE A O 1
ATOM 1098 O O B PHE A 1 68 ? -26.00148 14.59111 -10.34178 0.588 14.57207 87 PHE A O 1
ATOM 1131 N N . LEU A 1 69 ? -27.12551 15.32686 -8.53382 1.000 13.87025 88 LEU A N 1
ATOM 1132 C CA . LEU A 1 69 ? -28.29696 14.53889 -8.86259 1.000 13.54181 88 LEU A CA 1
ATOM 1133 C C . LEU A 1 69 ? -29.11142 15.26868 -9.92855 1.000 12.53716 88 LEU A C 1
ATOM 1134 O O . LEU A 1 69 ? -29.11762 16.49526 -10.00856 1.000 13.21504 88 LEU A O 1
ATOM 1151 N N . HIS A 1 70 ? -29.77700 14.49877 -10.77461 1.000 12.51173 89 HIS A N 1
ATOM 1152 C CA . HIS A 1 70 ? -30.67358 15.07103 -11.76425 1.000 12.74061 89 HIS A CA 1
ATOM 1153 C C . HIS A 1 70 ? -31.86398 15.70179 -11.05980 1.000 14.18286 89 HIS A C 1
ATOM 1154 O O . HIS A 1 70 ? -32.17921 15.35563 -9.91345 1.000 14.15662 89 HIS A O 1
ATOM 1168 N N . PRO A 1 71 ? -32.55502 16.63649 -11.70729 1.000 14.59550 90 PRO A N 1
ATOM 1169 C CA . PRO A 1 71 ? -33.74374 17.21818 -11.07601 1.000 15.52400 90 PRO A CA 1
ATOM 1170 C C . PRO A 1 71 ? -34.71219 16.12281 -10.64836 1.000 15.37607 90 PRO A C 1
ATOM 1171 O O . PRO A 1 71 ? -35.05043 15.23032 -11.42098 1.000 15.73915 90 PRO A O 1
ATOM 1182 N N . GLY A 1 72 ? -35.12475 16.17370 -9.37566 1.000 17.03198 91 GLY A N 1
ATOM 1183 C CA . GLY A 1 72 ? -36.07687 15.22090 -8.84402 1.000 18.89577 91 GLY A CA 1
ATOM 1184 C C . GLY A 1 72 ? -35.53245 13.84248 -8.53790 1.000 18.80622 91 GLY A C 1
ATOM 1185 O O . GLY A 1 72 ? -36.31351 12.95130 -8.17660 1.000 20.69661 91 GLY A O 1
ATOM 1189 N N . GLU A 1 73 ? -34.23180 13.62937 -8.66915 1.000 14.15185 92 GLU A N 1
ATOM 1190 C CA . GLU A 1 73 ? -33.62215 12.33568 -8.37881 1.000 14.67228 92 GLU A CA 1
ATOM 1191 C C . GLU A 1 73 ? -33.23580 12.25114 -6.91066 1.000 12.60265 92 GLU A C 1
ATOM 1192 O O . GLU A 1 73 ? -32.67345 13.19672 -6.34943 1.000 14.76516 92 GLU A O 1
ATOM 1204 N N . SER A 1 74 ? -33.48804 11.10198 -6.30143 1.000 12.79306 93 SER A N 1
ATOM 1205 C CA . SER A 1 74 ? -33.11640 10.86606 -4.91421 1.000 13.17409 93 SER A CA 1
ATOM 1206 C C . SER A 1 74 ? -32.39492 9.53846 -4.75408 1.000 12.51223 93 SER A C 1
ATOM 1207 O O . SER A 1 74 ? -32.54449 8.61296 -5.55866 1.000 12.67317 93 SER A O 1
ATOM 1215 N N . VAL A 1 75 ? -31.62757 9.45100 -3.66847 1.000 11.79550 94 VAL A N 1
ATOM 1216 C CA . VAL A 1 75 ? -30.99901 8.19888 -3.25751 1.000 10.79988 94 VAL A CA 1
ATOM 1217 C C . VAL A 1 75 ? -32.01980 7.36274 -2.49171 1.000 11.49840 94 VAL A C 1
ATOM 1218 O O . VAL A 1 75 ? -32.67867 7.86101 -1.57152 1.000 11.84886 94 VAL A O 1
ATOM 1232 N N . ILE A 1 76 ? -32.12018 6.08373 -2.85932 1.000 11.02143 95 ILE A N 1
ATOM 1233 C CA A ILE A 1 76 ? -33.08273 5.18862 -2.21261 0.419 11.95155 95 ILE A CA 1
ATOM 1234 C CA B ILE A 1 76 ? -33.09190 5.14961 -2.28297 0.581 11.86304 95 ILE A CA 1
ATOM 1235 C C . ILE A 1 76 ? -32.43083 3.93965 -1.62692 1.000 12.34764 95 ILE A C 1
ATOM 1236 O O . ILE A 1 76 ? -33.14701 3.108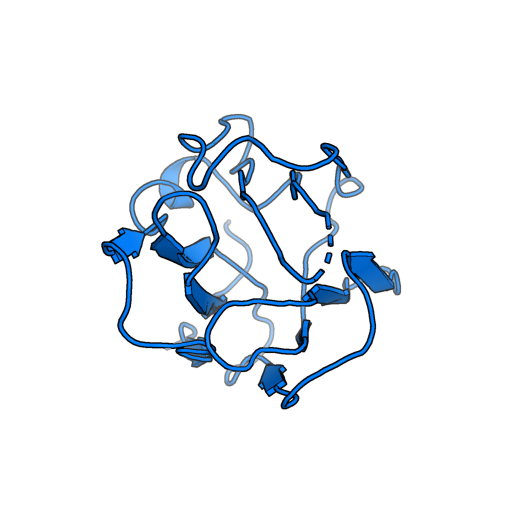91 -1.04924 1.000 12.54936 95 ILE A O 1
ATOM 1267 N N . GLN A 1 77 ? -31.11434 3.81672 -1.68046 1.000 11.93251 96 GLN A N 1
ATOM 1268 C CA . GLN A 1 77 ? -30.36954 2.70405 -1.09053 1.000 11.47240 96 GLN A CA 1
ATOM 1269 C C . GLN A 1 77 ? -28.91079 3.12063 -1.06846 1.000 11.09193 96 GLN A C 1
ATOM 1270 O O . GLN A 1 77 ? -28.45670 3.82988 -1.97201 1.000 11.11110 96 GLN A O 1
ATOM 1284 N N . VAL A 1 78 ? -28.18324 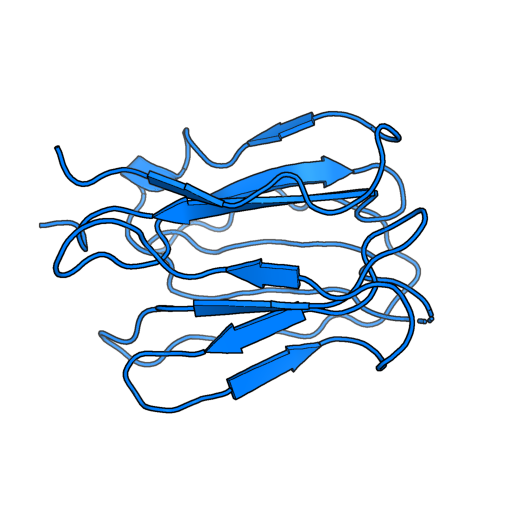2.69776 -0.04309 1.000 11.32700 97 VAL A N 1
ATOM 1285 C CA . VAL A 1 78 ? -26.74109 2.93703 0.03303 1.000 11.09160 97 VAL A CA 1
ATOM 1286 C C . VAL A 1 78 ? -26.08021 1.64409 0.47834 1.000 11.67803 97 VAL A C 1
ATOM 1287 O O . VAL A 1 78 ? -26.45939 1.08093 1.51529 1.000 12.05681 97 VAL A O 1
ATOM 1300 N N . SER A 1 79 ? -25.09853 1.17853 -0.27293 1.000 11.55678 98 SER A N 1
ATOM 1301 C CA . SER A 1 79 ? -24.28035 0.05378 0.16430 1.000 12.01936 98 SER A CA 1
ATOM 1302 C C . SER A 1 79 ? -22.84585 0.51963 0.29637 1.000 11.06484 98 SER A C 1
ATOM 1303 O O . SER A 1 79 ? -22.50120 1.64403 -0.09587 1.000 12.21580 98 SER A O 1
ATOM 1311 N N . GLY A 1 80 ? -21.98353 -0.33175 0.82763 1.000 11.77765 99 GLY A N 1
ATOM 1312 C CA . GLY A 1 80 ? -20.59379 0.04663 0.92317 1.000 12.68841 99 GLY A CA 1
ATOM 1313 C C . GLY A 1 80 ? -19.77574 -0.97455 1.68214 1.000 12.82776 99 GLY A C 1
ATOM 1314 O O . GLY A 1 80 ? -20.20960 -2.11115 1.93041 1.000 13.09390 99 GLY A O 1
ATOM 1318 N N . LYS A 1 81 ? -18.57785 -0.53943 2.02543 1.000 11.81986 100 LYS A N 1
ATOM 1319 C CA A LYS A 1 81 ? -17.61058 -1.38695 2.69296 0.484 11.93001 100 LYS A CA 1
ATOM 1320 C CA B LYS A 1 81 ? -17.59029 -1.37925 2.67484 0.516 11.90994 100 LYS A CA 1
ATOM 1321 C C . LYS A 1 81 ? -16.88045 -0.57820 3.74869 1.000 12.17408 100 LYS A C 1
ATOM 1322 O O . LYS A 1 81 ? -16.64650 0.62939 3.58127 1.000 12.01336 100 LYS A O 1
ATOM 1359 N N . TYR A 1 82 ? -16.48907 -1.25443 4.82389 1.000 11.83078 101 TYR A N 1
ATOM 1360 C CA . TYR A 1 82 ? -15.72729 -0.62177 5.89030 1.000 11.97450 101 TYR A CA 1
ATOM 1361 C C . TYR A 1 82 ? -14.92824 -1.68677 6.61526 1.000 11.67820 101 TYR A C 1
ATOM 1362 O O . TYR A 1 82 ? -15.18741 -2.89126 6.48266 1.000 12.89060 101 TYR A O 1
ATOM 1380 N N . LYS A 1 83 ? -13.96649 -1.24889 7.40875 1.000 12.27656 102 LYS A N 1
ATOM 1381 C CA . LYS A 1 83 ? -13.30790 -2.16716 8.33869 1.000 13.05452 102 LYS A CA 1
ATOM 1382 C C . LYS A 1 83 ? -12.97934 -1.36247 9.58277 1.000 13.10312 102 LYS A C 1
ATOM 1383 O O . LYS A 1 83 ? -13.82221 -1.26812 10.47108 1.000 13.87902 102 LYS A O 1
ATOM 1402 N N . TRP A 1 84 ? -11.81975 -0.70061 9.62490 1.000 14.10682 103 TRP A N 1
ATOM 1403 C CA . TRP A 1 84 ? -11.53687 0.24371 10.70102 1.000 15.16599 103 TRP A CA 1
ATOM 1404 C C . TRP A 1 84 ? -11.90551 1.67023 10.32781 1.000 13.93583 103 TRP A C 1
ATOM 1405 O O . TRP A 1 84 ? -12.03976 2.50786 11.21772 1.000 15.78631 103 TRP A O 1
ATOM 1426 N N . TYR A 1 85 ? -12.07219 1.94035 9.03040 1.000 12.58961 104 TYR A N 1
ATOM 1427 C CA . TYR A 1 85 ? -12.58510 3.19451 8.49905 1.000 11.58179 104 TYR A CA 1
ATOM 1428 C C . TYR A 1 85 ? -13.56548 2.84060 7.39038 1.000 11.91111 104 TYR A C 1
ATOM 1429 O O . TYR A 1 85 ? -13.66237 1.68512 6.96589 1.000 12.70743 104 TYR A O 1
ATOM 1447 N N . LEU A 1 86 ? -14.29983 3.83939 6.90801 1.000 11.54522 105 LEU A N 1
ATOM 1448 C CA . LEU A 1 86 ? -15.14349 3.64429 5.73876 1.000 11.02112 105 LEU A CA 1
ATOM 1449 C C . LEU A 1 86 ? -14.26643 3.53554 4.49652 1.000 11.15751 105 LEU A C 1
ATOM 1450 O O . LEU A 1 86 ? -13.27598 4.26332 4.35637 1.000 11.94288 105 LEU A O 1
ATOM 1466 N N . LYS A 1 87 ? -14.64382 2.63963 3.57956 1.000 11.88425 106 LYS A N 1
ATOM 1467 C CA A LYS A 1 87 ? -13.79601 2.29931 2.43757 0.586 11.37703 106 LYS A CA 1
ATOM 1468 C CA B LYS A 1 87 ? -13.79630 2.30149 2.44135 0.414 11.40189 106 LYS A CA 1
ATOM 1469 C C . LYS A 1 87 ? -14.46998 2.47155 1.08405 1.000 12.54193 106 LYS A C 1
ATOM 1470 O O . LYS A 1 87 ? -13.79743 2.83353 0.11147 1.000 12.36642 106 LYS A O 1
ATOM 1507 N N . LYS A 1 88 ? -15.77686 2.22275 0.99742 1.000 12.15161 107 LYS A N 1
ATOM 1508 C CA A LYS A 1 88 ? -16.49311 2.27633 -0.26473 0.559 11.53122 107 LYS A CA 1
ATOM 1509 C CA B LYS A 1 88 ? -16.48734 2.29963 -0.26645 0.441 11.56722 107 LYS A CA 1
ATOM 1510 C C . LYS A 1 88 ? -17.93144 2.67159 0.01535 1.000 11.22656 107 LYS A C 1
ATOM 1511 O O . LYS A 1 88 ? -18.49940 2.27059 1.04278 1.000 11.30255 107 LYS A O 1
ATOM 1548 N N . LEU A 1 89 ? -18.51000 3.44571 -0.89634 1.000 11.22654 108 LEU A N 1
ATOM 1549 C CA . LEU A 1 89 ? -19.91395 3.80592 -0.87581 1.000 10.96513 108 LEU A CA 1
ATOM 1550 C C . LEU A 1 89 ? -20.50716 3.65601 -2.26345 1.000 11.56385 108 LEU A C 1
ATOM 1551 O O . LEU A 1 89 ? -19.87813 4.05739 -3.25385 1.000 12.75691 108 LEU A O 1
ATOM 1567 N N . VAL A 1 90 ? -21.72739 3.12803 -2.32848 1.000 11.54660 109 VAL A N 1
ATOM 1568 C CA . VAL A 1 90 ? -22.52161 3.11927 -3.54852 1.000 12.39725 109 VAL A CA 1
ATOM 1569 C C . VAL A 1 90 ? -23.88497 3.70405 -3.22769 1.000 12.12716 109 VAL A C 1
ATOM 1570 O O . VAL A 1 90 ? -24.62874 3.13633 -2.41195 1.000 12.89759 109 VAL A O 1
ATOM 1583 N N . PHE A 1 91 ? -24.22600 4.82198 -3.86461 1.000 11.63381 110 PHE A N 1
ATOM 1584 C CA . PHE A 1 91 ? -25.52371 5.46236 -3.71290 1.000 11.61425 110 PHE A CA 1
ATOM 1585 C C . PHE A 1 91 ? -26.39658 5.06097 -4.89415 1.000 12.18214 110 PHE A C 1
ATOM 1586 O O . PHE A 1 91 ? -26.04681 5.34034 -6.04763 1.000 13.55287 110 PHE A O 1
ATOM 1603 N N . VAL A 1 92 ? -27.52168 4.40704 -4.62025 1.000 11.61941 111 VAL A N 1
ATOM 1604 C CA . VAL A 1 92 ? -28.43277 3.93354 -5.66202 1.000 11.96575 111 VAL A CA 1
ATOM 1605 C C . VAL A 1 92 ? -29.59946 4.90389 -5.73271 1.000 11.34468 111 VAL A C 1
ATOM 1606 O O . VAL A 1 92 ? -30.18828 5.23651 -4.70415 1.000 12.20387 111 VAL A O 1
ATOM 1620 N N . THR A 1 93 ? -29.94401 5.36993 -6.92912 1.000 12.49710 112 THR A N 1
ATOM 1621 C CA . THR A 1 93 ? -30.96318 6.39757 -7.05440 1.000 12.84329 112 THR A CA 1
ATOM 1622 C C . THR A 1 93 ? -32.24944 5.86253 -7.66002 1.000 12.97389 112 THR A C 1
ATOM 1623 O O . THR A 1 93 ? -32.27634 4.77408 -8.24817 1.000 15.25472 112 THR A O 1
ATOM 1634 N N . ASP A 1 94 ? -33.30740 6.64726 -7.51176 1.000 13.71221 113 ASP A N 1
ATOM 1635 C CA . ASP A 1 94 ? -34.60905 6.29443 -8.07360 1.000 14.76171 113 ASP A CA 1
ATOM 1636 C C . ASP A 1 94 ? -34.69341 6.56939 -9.56744 1.000 16.14728 113 ASP A C 1
ATOM 1637 O O . ASP A 1 94 ? -35.77027 6.37791 -10.15182 1.000 19.68613 113 ASP A O 1
ATOM 1647 N N A LYS A 1 95 ? -33.61074 7.02117 -10.19278 0.530 16.13708 114 LYS A N 1
ATOM 1648 N N B LYS A 1 95 ? -33.60588 7.00593 -10.19441 0.470 16.13779 114 LYS A N 1
ATOM 1649 C CA A LYS A 1 95 ? -33.48203 7.01817 -11.64390 0.530 18.53889 114 LYS A CA 1
ATOM 1650 C CA B LYS A 1 95 ? -33.47877 7.00661 -11.64631 0.470 18.54197 114 LYS A CA 1
ATOM 1651 C C A LYS A 1 95 ? -32.60248 5.87468 -12.13388 0.530 19.91396 114 LYS A C 1
ATOM 1652 C C B LYS A 1 95 ? -32.57910 5.88154 -12.13092 0.470 19.93166 114 LYS A C 1
ATOM 1653 O O A LYS A 1 95 ? -32.20117 5.87076 -13.30238 0.530 26.83557 114 LYS A O 1
ATOM 1654 O O B LYS A 1 95 ? -32.14487 5.89405 -13.28922 0.470 26.81451 114 LYS A O 1
ATOM 1673 N N . GLY A 1 96 ? -32.28142 4.91870 -11.26620 1.000 18.33094 115 GLY A N 1
ATOM 1674 C CA . GLY A 1 96 ? -31.54175 3.73783 -11.65010 1.000 20.41172 115 GLY A CA 1
ATOM 1675 C C . GLY A 1 96 ? -30.03762 3.86833 -11.64955 1.000 23.10702 115 GLY A C 1
ATOM 1676 O O . GLY A 1 96 ? -29.35549 2.94511 -12.11027 1.000 23.57591 115 GLY A O 1
ATOM 1681 N N . ARG A 1 97 ? -29.48812 4.96851 -11.14482 1.000 16.67697 116 ARG A N 1
ATOM 1682 C CA . ARG A 1 97 ? -28.05047 5.17031 -11.16171 1.000 16.76976 116 ARG A CA 1
ATOM 1683 C C . ARG A 1 97 ? -27.42576 4.54552 -9.92269 1.000 16.04795 116 ARG A C 1
ATOM 1684 O O . ARG A 1 97 ? -28.00585 4.58645 -8.83727 1.000 15.91615 116 ARG A O 1
ATOM 1705 N N . TYR A 1 98 ? -26.23542 3.98582 -10.09551 1.000 16.60838 117 TYR A N 1
ATOM 1706 C CA . TYR A 1 98 ? -25.43917 3.38566 -9.02266 1.000 16.47465 117 TYR A CA 1
ATOM 1707 C C . TYR A 1 98 ? -24.16239 4.22476 -8.96319 1.000 16.13133 117 TYR A C 1
ATOM 1708 O O . TYR A 1 98 ? -23.27254 4.06736 -9.80858 1.000 20.42477 117 TYR A O 1
ATOM 1726 N N . LEU A 1 99 ? -24.08354 5.14238 -7.99774 1.000 13.38020 118 LEU A N 1
ATOM 1727 C CA . LEU A 1 99 ? -22.99919 6.11014 -7.90005 1.000 14.21606 118 LEU A CA 1
ATOM 1728 C C . LEU A 1 99 ? -21.97139 5.56372 -6.91535 1.000 13.74105 118 LEU A C 1
ATOM 1729 O O . LEU A 1 99 ? -22.19102 5.58841 -5.69323 1.000 12.34392 118 LEU A O 1
ATOM 1745 N N . SER A 1 100 ? -20.85124 5.08732 -7.43921 1.000 13.27769 119 SER A N 1
ATOM 1746 C CA . SER A 1 100 ? -19.88945 4.29896 -6.68650 1.000 13.11966 119 SER A CA 1
ATOM 1747 C C . SER A 1 100 ? -18.60844 5.07531 -6.42551 1.000 13.44521 119 SER A C 1
ATOM 1748 O O . SER A 1 100 ? -18.08668 5.76706 -7.32135 1.000 15.10148 119 SER A O 1
ATOM 1756 N N . PHE A 1 101 ? -18.08424 4.91808 -5.21080 1.000 12.59246 120 PHE A N 1
ATOM 1757 C CA . PHE A 1 101 ? -16.89190 5.61465 -4.75491 1.000 13.07332 120 PHE A CA 1
ATOM 1758 C C . PHE A 1 101 ? -16.06386 4.65809 -3.91949 1.000 13.20053 120 PHE A C 1
ATOM 1759 O O . PHE A 1 101 ? -16.57050 4.08489 -2.94466 1.000 13.08611 120 PHE A O 1
ATOM 1776 N N . GLY A 1 102 ? -14.78785 4.50047 -4.26163 1.000 14.41891 121 GLY A N 1
ATOM 1777 C CA . GLY A 1 102 ? -13.87315 3.68049 -3.49208 1.000 14.17237 121 GLY A CA 1
ATOM 1778 C C . GLY A 1 102 ? -13.74433 2.26865 -4.04003 1.000 15.21637 121 GLY A C 1
ATOM 1779 O O . GLY A 1 102 ? -14.49716 1.82653 -4.91347 1.000 16.59818 121 GLY A O 1
ATOM 1783 N N . LYS A 1 103 ? -12.76186 1.55028 -3.49201 1.000 16.00279 122 LYS A N 1
ATOM 1784 C CA A LYS A 1 103 ? -12.42112 0.21275 -3.95868 0.553 17.84798 122 LYS A CA 1
ATOM 1785 C CA B LYS A 1 103 ? -12.40942 0.21144 -3.94992 0.447 17.88594 122 LYS A CA 1
ATOM 1786 C C . LYS A 1 103 ? -13.10356 -0.86259 -3.12275 1.000 18.03607 122 LYS A C 1
ATOM 1787 O O . LYS A 1 103 ? -13.43633 -0.66436 -1.94748 1.000 17.33605 122 LYS A O 1
ATOM 1806 N N . ASP A 1 104 ? -13.28498 -2.02882 -3.74056 1.000 19.96197 123 ASP A N 1
ATOM 1807 C CA . ASP A 1 104 ? -14.01761 -3.14472 -3.14705 1.000 20.29513 123 ASP A CA 1
ATOM 1808 C C . ASP A 1 104 ? -13.10381 -3.92075 -2.20578 1.000 21.92953 123 ASP A C 1
ATOM 1809 O O . ASP A 1 104 ? -12.38929 -4.84832 -2.60193 1.000 27.08414 123 ASP A O 1
ATOM 1818 N N . SER A 1 105 ? -13.13496 -3.56459 -0.93078 1.000 17.97889 124 SER A N 1
ATOM 1819 C CA . SER A 1 105 ? -12.38299 -4.26768 0.09261 1.000 17.48607 124 SER A CA 1
ATOM 1820 C C . SER A 1 105 ? -13.05352 -3.99595 1.43189 1.000 17.83529 124 SER A C 1
ATOM 1821 O O . SER A 1 105 ? -13.50577 -2.87259 1.68121 1.000 18.14590 124 SER A O 1
ATOM 1829 N N . GLY A 1 106 ? -13.10398 -5.00807 2.28608 1.000 18.34664 125 GLY A N 1
ATOM 1830 C CA . GLY A 1 106 ? -13.60600 -4.84900 3.63771 1.000 16.93549 125 GLY A CA 1
ATOM 1831 C C . GLY A 1 106 ? -14.94084 -5.54384 3.85685 1.000 16.05881 125 GLY A C 1
ATOM 1832 O O . GLY A 1 106 ? -15.39769 -6.36697 3.05788 1.000 19.67981 125 GLY A O 1
ATOM 1836 N N . THR A 1 107 ? -15.56677 -5.17983 4.96489 1.000 13.20811 126 THR A N 1
ATOM 1837 C CA . THR A 1 107 ? -16.85043 -5.72750 5.38967 1.000 13.35184 126 THR A CA 1
ATOM 1838 C C . THR A 1 107 ? -17.97793 -4.92343 4.78269 1.000 12.92156 126 THR A C 1
ATOM 1839 O O . THR A 1 107 ? -17.96124 -3.68353 4.79652 1.000 13.99117 126 THR A O 1
ATOM 1850 N N . SER A 1 108 ? -18.97614 -5.61217 4.26670 1.000 13.58956 127 SER A N 1
ATOM 1851 C CA A SER A 1 108 ? -20.04839 -4.95336 3.54396 0.797 13.41626 127 SER A CA 1
ATOM 1852 C CA B SER A 1 108 ? -20.04331 -4.95257 3.53759 0.203 13.47582 127 SER A CA 1
ATOM 1853 C C . SER A 1 108 ? -21.16088 -4.48602 4.46068 1.000 14.32247 127 SER A C 1
ATOM 1854 O O . SER A 1 108 ? -21.40595 -5.06023 5.53125 1.000 16.11022 127 SER A O 1
ATOM 1869 N N . PHE A 1 109 ? -21.84915 -3.43730 4.02088 1.000 13.14807 128 PHE A N 1
ATOM 1870 C CA . PHE A 1 109 ? -23.16521 -3.08628 4.51910 1.000 13.02495 128 PHE A CA 1
ATOM 1871 C C . PHE A 1 109 ? -24.06079 -2.79528 3.32131 1.000 12.37935 128 PHE A C 1
ATOM 1872 O O . PHE A 1 109 ? -23.60196 -2.50986 2.20401 1.000 12.30619 128 PHE A O 1
ATOM 1889 N N . ASN A 1 110 ? -25.36307 -2.86196 3.56582 1.000 13.22259 129 ASN A N 1
ATOM 1890 C CA . ASN A 1 110 ? -26.34676 -2.67680 2.50755 1.000 12.14258 129 ASN A CA 1
ATOM 1891 C C . ASN A 1 110 ? -27.59164 -2.09009 3.16277 1.000 13.12767 129 ASN A C 1
ATOM 1892 O O . ASN A 1 110 ? -28.33743 -2.82018 3.83090 1.000 14.11751 129 ASN A O 1
ATOM 1903 N N . ALA A 1 111 ? -27.81307 -0.79211 2.96765 1.000 11.98363 130 ALA A N 1
ATOM 1904 C CA . ALA A 1 111 ? -28.82482 -0.03839 3.69859 1.000 12.76283 130 ALA A CA 1
ATOM 1905 C C . ALA A 1 111 ? -30.01223 0.32167 2.81303 1.000 12.39792 130 ALA A C 1
ATOM 1906 O O . ALA A 1 111 ? -29.85365 0.92173 1.73630 1.000 11.98677 130 ALA A O 1
ATOM 1913 N N . VAL A 1 112 ? -31.21753 0.00898 3.29465 1.000 13.02314 131 VAL A N 1
ATOM 1914 C CA . VAL A 1 112 ? -32.45840 0.36887 2.61467 1.000 12.72189 131 VAL A CA 1
ATOM 1915 C C . VAL A 1 112 ? -33.41829 1.00320 3.61793 1.000 12.28544 131 VAL A C 1
ATOM 1916 O O . VAL A 1 112 ? -33.35571 0.70215 4.82198 1.000 14.58921 131 VAL A O 1
ATOM 1929 N N . PRO A 1 113 ? -34.30635 1.87536 3.16493 1.000 12.00569 132 PRO A N 1
ATOM 1930 C CA . PRO A 1 113 ? -35.21295 2.56770 4.08617 1.000 12.02757 132 PRO A CA 1
ATOM 1931 C C . PRO A 1 113 ? -36.32598 1.66651 4.59782 1.000 11.98910 132 PRO A C 1
ATOM 1932 O O . PRO A 1 113 ? -36.88255 0.83444 3.87729 1.000 13.17773 132 PRO A O 1
ATOM 1943 N N . LEU A 1 114 ? -36.72205 1.88460 5.84680 1.000 12.81836 133 LEU A N 1
ATOM 1944 C CA A LEU A 1 114 ? -37.72335 1.03551 6.47939 0.542 13.23559 133 LEU A CA 1
ATOM 1945 C CA B LEU A 1 114 ? -37.72152 1.02178 6.46103 0.458 13.17966 133 LEU A CA 1
ATOM 1946 C C . LEU A 1 114 ? -39.13199 1.32660 5.97147 1.000 13.57445 133 LEU A C 1
ATOM 1947 O O . LEU A 1 114 ? -39.89923 0.40290 5.67133 1.000 14.46533 133 LEU A O 1
ATOM 1970 N N . HIS A 1 115 ? -39.50565 2.59080 5.89752 1.000 14.17991 134 HIS A N 1
ATOM 1971 C CA . HIS A 1 115 ? -40.90549 2.94872 5.71588 1.000 14.50247 134 HIS A CA 1
ATOM 1972 C C . HIS A 1 115 ? -41.24679 3.30651 4.27660 1.000 14.92882 134 HIS A C 1
ATOM 1973 O O . HIS A 1 115 ? -40.36720 3.55369 3.44161 1.000 14.91950 134 HIS A O 1
ATOM 1987 N N . PRO A 1 116 ? -42.53227 3.35368 3.94059 1.000 13.85616 135 PRO A N 1
ATOM 1988 C CA . PRO A 1 116 ? -42.91771 3.54024 2.54503 1.000 14.59008 135 PRO A CA 1
ATOM 1989 C C . PRO A 1 116 ? -42.48950 4.88007 1.96522 1.000 13.98422 135 PRO A C 1
ATOM 1990 O O . PRO A 1 116 ? -42.59860 5.93290 2.60972 1.000 15.34944 135 PRO A O 1
ATOM 2001 N N . ASN A 1 117 ? -42.04636 4.83964 0.71688 1.000 13.98407 136 ASN A N 1
ATOM 2002 C CA . ASN A 1 117 ? -41.86930 6.03621 -0.08345 1.000 14.77484 136 ASN A CA 1
ATOM 2003 C C . ASN A 1 117 ? -40.93126 7.03314 0.59092 1.000 16.25759 136 ASN A C 1
ATOM 2004 O O . ASN A 1 117 ? -41.21086 8.23599 0.64510 1.000 20.07464 136 ASN A O 1
ATOM 2015 N N . THR A 1 118 ? -39.80734 6.53409 1.08988 1.000 13.11657 137 THR A N 1
ATOM 2016 C CA . THR A 1 118 ? -38.80653 7.39772 1.69762 1.000 12.93112 137 THR A CA 1
ATOM 2017 C C . THR A 1 118 ? -37.51412 7.36390 0.89294 1.000 14.57452 137 THR A C 1
ATOM 2018 O O . THR A 1 118 ? -37.26632 6.46353 0.08596 1.000 17.10063 137 THR A O 1
ATOM 2030 N N . VAL A 1 119 ? -36.69844 8.38881 1.11479 1.000 12.02444 138 VAL A N 1
ATOM 2031 C CA . VAL A 1 119 ? -35.46190 8.62154 0.39467 1.000 12.74336 138 VAL A CA 1
ATOM 2032 C C . VAL A 1 119 ? -34.39649 8.97594 1.41623 1.000 11.21303 138 VAL A C 1
ATOM 2033 O O . VAL A 1 119 ? -34.69791 9.26349 2.57266 1.000 11.83176 138 VAL A O 1
ATOM 2046 N N . LEU A 1 120 ? -33.14781 8.98519 0.96801 1.000 11.26745 139 LEU A N 1
ATOM 2047 C CA . LEU A 1 120 ? -32.07013 9.45016 1.83033 1.000 10.51812 139 LEU A CA 1
ATOM 2048 C C . LEU A 1 120 ? -32.24366 10.94163 2.05132 1.000 10.79662 139 LEU A C 1
ATOM 2049 O O . LEU A 1 120 ? -32.26117 11.72583 1.08649 1.000 11.60572 139 LEU A O 1
ATOM 2066 N N A ARG A 1 121 ? -32.36453 11.32377 3.31642 0.488 11.22971 140 ARG A N 1
ATOM 2067 N N B ARG A 1 121 ? -32.41809 11.36125 3.30199 0.512 11.14443 140 ARG A N 1
ATOM 2068 C CA A ARG A 1 121 ? -32.67283 12.68727 3.71695 0.488 11.46838 140 ARG A CA 1
ATOM 2069 C CA B ARG A 1 121 ? -32.60486 12.78188 3.58154 0.512 11.34720 140 ARG A CA 1
ATOM 2070 C C A ARG A 1 121 ? -31.45319 13.43929 4.22474 0.488 11.18690 140 ARG A C 1
ATOM 2071 C C B ARG A 1 121 ? -31.36104 13.45560 4.13693 0.512 11.32687 140 ARG A C 1
ATOM 2072 O O A ARG A 1 121 ? -31.35030 14.65332 3.99584 0.488 11.47477 140 ARG A O 1
ATOM 2073 O O B ARG A 1 121 ? -31.13613 14.63544 3.84219 0.512 11.92968 140 ARG A O 1
ATOM 2114 N N . PHE A 1 122 ? -30.54702 12.75059 4.91740 1.000 10.52131 141 PHE A N 1
ATOM 2115 C CA . PHE A 1 122 ? -29.29045 13.32129 5.37968 1.000 10.51199 141 PHE A CA 1
ATOM 2116 C C . PHE A 1 122 ? -28.40310 12.18484 5.85340 1.000 10.08438 141 PHE A C 1
ATOM 2117 O O . PHE A 1 122 ? -28.83860 11.02825 5.95408 1.000 10.65996 141 PHE A O 1
ATOM 2134 N N . ILE A 1 123 ? -27.15152 12.51743 6.13448 1.000 9.54814 142 ILE A N 1
ATOM 2135 C CA . ILE A 1 123 ? -26.18157 11.57250 6.66458 1.000 10.00282 142 ILE A CA 1
ATOM 2136 C C . ILE A 1 123 ? -25.63069 12.06062 7.99642 1.000 9.71076 142 ILE A C 1
ATOM 2137 O O . ILE A 1 123 ? -25.69314 13.25512 8.33547 1.000 10.96936 142 ILE A O 1
ATOM 2153 N N . SER A 1 124 ? -25.07687 11.12310 8.74677 1.000 10.20171 143 SER A N 1
ATOM 2154 C CA . SER A 1 124 ? -24.30261 11.39180 9.94914 1.000 10.36026 143 SER A CA 1
ATOM 2155 C C . SER A 1 124 ? -23.11375 10.43583 9.93449 1.000 10.65015 143 SER A C 1
ATOM 2156 O O . SER A 1 124 ? -22.95805 9.62730 9.01097 1.000 11.25797 143 SER A O 1
ATOM 2164 N N . GLY A 1 125 ? -22.26424 10.53096 10.93707 1.000 11.05873 144 GLY A N 1
ATOM 2165 C CA . GLY A 1 125 ? -21.13287 9.61951 10.99466 1.000 11.81760 144 GLY A CA 1
ATOM 2166 C C . GLY A 1 125 ? -20.05299 10.12718 11.92909 1.000 11.52154 144 GLY A C 1
ATOM 2167 O O . GLY A 1 125 ? -20.33447 10.87742 12.87398 1.000 11.92743 144 GLY A O 1
ATOM 2171 N N . ARG A 1 126 ? -18.83117 9.69725 11.65818 1.000 11.42685 145 ARG A N 1
ATOM 2172 C CA . ARG A 1 126 ? -17.66309 10.05643 12.45080 1.000 11.19588 145 ARG A CA 1
ATOM 2173 C C . ARG A 1 126 ? -16.51982 10.34750 11.49437 1.000 11.60521 145 ARG A C 1
ATOM 2174 O O . ARG A 1 126 ? -16.37782 9.65990 10.48472 1.000 11.95526 145 ARG A O 1
ATOM 2195 N N . SER A 1 127 ? -15.69628 11.34825 11.80604 1.000 11.85980 146 SER A N 1
ATOM 2196 C CA . SER A 1 127 ? -14.61995 11.71954 10.90510 1.000 12.00429 146 SER A CA 1
ATOM 2197 C C . SER A 1 127 ? -13.43783 12.31413 11.64948 1.000 12.86869 146 SER A C 1
ATOM 2198 O O . SER A 1 127 ? -13.53303 12.72032 12.81174 1.000 13.35309 146 SER A O 1
ATOM 2206 N N . GLY A 1 128 ? -12.32327 12.33586 10.94761 1.000 12.78637 147 GLY A N 1
ATOM 2207 C CA . GLY A 1 128 ? -11.09530 12.98799 11.36422 1.000 13.93041 147 GLY A CA 1
ATOM 2208 C C . GLY A 1 128 ? -10.33973 13.34157 10.10164 1.000 13.34342 147 GLY A C 1
ATOM 2209 O O . GLY A 1 128 ? -10.82443 14.14645 9.29955 1.000 14.02227 147 GLY A O 1
ATOM 2213 N N . SER A 1 129 ? -9.18499 12.72076 9.87437 1.000 14.36445 148 SER A N 1
ATOM 2214 C CA A SER A 1 129 ? -8.53111 12.82969 8.57464 0.693 13.57211 148 SER A CA 1
ATOM 2215 C CA B SER A 1 129 ? -8.51327 12.80702 8.58280 0.307 13.57590 148 SER A CA 1
ATOM 2216 C C . SER A 1 129 ? -9.14505 11.89213 7.54066 1.000 13.39593 148 SER A C 1
ATOM 2217 O O . SER A 1 129 ? -8.79867 11.98927 6.35670 1.000 13.84879 148 SER A O 1
ATOM 2232 N N . LEU A 1 130 ? -10.03803 10.99358 7.96125 1.000 13.15140 149 LEU A N 1
ATOM 2233 C CA . LEU A 1 130 ? -10.78637 10.10035 7.09192 1.000 12.39290 149 LEU A CA 1
ATOM 2234 C C . LEU A 1 130 ? -12.24513 10.11334 7.53656 1.000 11.90322 149 LEU A C 1
ATOM 2235 O O . LEU A 1 130 ? -12.61554 10.79379 8.50058 1.000 12.91471 149 LEU A O 1
ATOM 2251 N N . ILE A 1 131 ? -13.08204 9.34045 6.85289 1.000 11.79552 150 ILE A N 1
ATOM 2252 C CA . ILE A 1 131 ? -14.41288 9.03349 7.35865 1.000 10.96743 150 ILE A CA 1
ATOM 2253 C C . ILE A 1 131 ? -14.30280 7.73291 8.14791 1.000 11.00602 150 ILE A C 1
ATOM 2254 O O . ILE A 1 131 ? -14.09383 6.65781 7.57626 1.000 11.97920 150 ILE A O 1
ATOM 2270 N N . ASP A 1 132 ? -14.41588 7.83350 9.46876 1.000 11.20092 151 ASP A N 1
ATOM 2271 C CA . ASP A 1 132 ? -14.36064 6.65687 10.33339 1.000 11.46824 151 ASP A CA 1
ATOM 2272 C C . ASP A 1 132 ? -15.63948 5.83770 10.28533 1.000 11.44162 151 ASP A C 1
ATOM 2273 O O . ASP A 1 132 ? -15.58900 4.60696 10.44465 1.000 12.20963 151 ASP A O 1
ATOM 2282 N N . ALA A 1 133 ? -16.78419 6.47779 10.06616 1.000 10.98764 152 ALA A N 1
ATOM 2283 C CA . ALA A 1 133 ? -18.07296 5.79681 10.07656 1.000 10.60653 152 ALA A CA 1
ATOM 2284 C C . ALA A 1 133 ? -19.12620 6.67453 9.40475 1.000 11.02883 152 ALA A C 1
ATOM 2285 O O . ALA A 1 133 ? -19.00061 7.90673 9.35560 1.000 11.16239 152 ALA A O 1
ATOM 2292 N N . ILE A 1 134 ? -20.17676 6.02368 8.90732 1.000 11.02509 153 ILE A N 1
ATOM 2293 C CA . ILE A 1 134 ? -21.31241 6.70962 8.29836 1.000 10.24699 153 ILE A CA 1
ATOM 2294 C C . ILE A 1 134 ? -22.62785 6.08064 8.73087 1.000 10.84847 153 I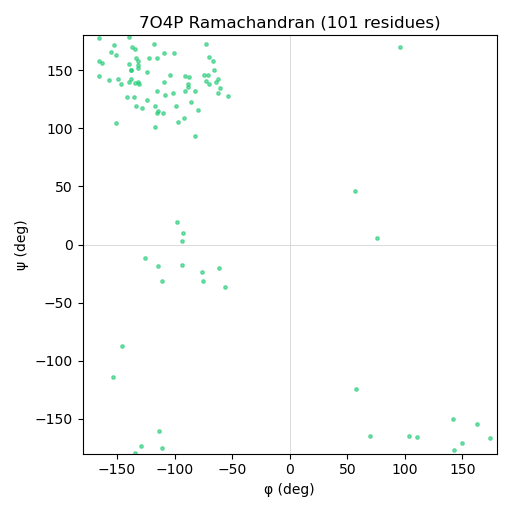LE A C 1
ATOM 2295 O O . ILE A 1 134 ? -22.71547 4.86716 8.98877 1.000 11.30680 153 ILE A O 1
ATOM 2311 N N . GLY A 1 135 ? -23.65725 6.91021 8.77025 1.000 10.97313 154 GLY A N 1
ATOM 2312 C CA . GLY A 1 135 ? -25.02199 6.45319 8.96383 1.000 12.22571 154 GLY A CA 1
ATOM 2313 C C . GLY A 1 135 ? -25.95073 7.20377 8.02663 1.000 10.73121 154 GLY A C 1
ATOM 2314 O O . GLY A 1 135 ? -25.68819 8.35636 7.64258 1.000 10.94984 154 GLY A O 1
ATOM 2318 N N . LEU A 1 136 ? -27.02835 6.54031 7.63152 1.000 11.25737 155 LEU A N 1
ATOM 2319 C CA . LEU A 1 136 ? -27.95774 7.04209 6.63279 1.000 11.06157 155 LEU A CA 1
ATOM 2320 C C . LEU A 1 136 ? -29.31173 7.28186 7.28229 1.000 11.12329 155 LEU A C 1
ATOM 2321 O O . LEU A 1 136 ? -29.83486 6.40227 7.98248 1.000 12.14906 155 LEU A O 1
ATOM 2337 N N . HIS A 1 137 ? -29.89327 8.45174 7.02377 1.000 10.71166 156 HIS A N 1
ATOM 2338 C CA . HIS A 1 137 ? -31.15771 8.84856 7.61705 1.000 10.89022 156 HIS A CA 1
ATOM 2339 C C . HIS A 1 137 ? -32.18133 9.02237 6.50759 1.000 11.07936 156 HIS A C 1
ATOM 2340 O O . HIS A 1 137 ? -31.99051 9.84748 5.59967 1.000 11.23273 156 HIS A O 1
ATOM 2355 N N . TRP A 1 138 ? -33.25436 8.23185 6.57455 1.000 10.90461 157 TRP A N 1
ATOM 2356 C CA . TRP A 1 138 ? -34.28912 8.15315 5.55604 1.000 10.95722 157 TRP A CA 1
ATOM 2357 C C . TRP A 1 138 ? -35.52939 8.90015 6.01948 1.000 11.49163 157 TRP A C 1
ATOM 2358 O O . TRP A 1 138 ? -35.85446 8.90299 7.21071 1.000 12.40170 157 TRP A O 1
ATOM 2379 N N . ASP A 1 139 ? -36.23270 9.52667 5.08317 1.000 11.61132 158 ASP A N 1
ATOM 2380 C CA . ASP A 1 139 ? -37.51047 10.17458 5.38459 1.000 12.52572 158 ASP A CA 1
ATOM 2381 C C . ASP A 1 139 ? -38.21064 10.46670 4.06966 1.000 13.04046 158 ASP A C 1
ATOM 2382 O O . ASP A 1 139 ? -37.66301 10.25364 2.98926 1.000 12.71103 158 ASP A O 1
ATOM 2391 N N . VAL A 1 140 ? -39.41604 11.01559 4.16240 1.000 14.39421 159 VAL A N 1
ATOM 2392 C CA . VAL A 1 140 ? -40.13274 11.38033 2.95030 1.000 15.79413 159 VAL A CA 1
ATOM 2393 C C . VAL A 1 140 ? -39.40348 12.50122 2.21373 1.000 16.39929 159 VAL A C 1
ATOM 2394 O O . VAL A 1 140 ? -38.71086 13.32824 2.82015 1.000 17.08322 159 VAL A O 1
ATOM 2407 N N . TYR A 1 141 ? -39.53945 12.51626 0.89484 1.000 16.58453 160 TYR A N 1
ATOM 2408 C CA . TYR A 1 141 ? -39.03561 13.63137 0.10364 1.000 17.25501 160 TYR A CA 1
ATOM 2409 C C . TYR A 1 141 ? -39.75483 14.90003 0.55009 1.000 19.70790 160 TYR A C 1
ATOM 2410 O O . TYR A 1 141 ? -40.98017 14.88249 0.72135 1.000 21.66633 160 TYR A O 1
ATOM 2428 N N . PRO A 1 142 ? -39.04411 16.00499 0.76359 1.000 18.98163 161 PRO A N 1
ATOM 2429 C CA . PRO A 1 142 ? -39.67392 17.16571 1.40543 1.000 22.05907 161 PRO A CA 1
ATOM 2430 C C . PRO A 1 142 ? -40.68351 17.85643 0.50703 1.000 31.52226 161 PRO A C 1
ATOM 2431 O O . PRO A 1 142 ? -40.53205 17.91593 -0.71586 1.000 30.76760 161 PRO A O 1
ATOM 2442 N N . THR A 1 143 ? -41.73103 18.37850 1.14110 1.000 42.32123 162 THR A N 1
ATOM 2443 C CA . THR A 1 143 ? -42.81064 19.05497 0.43542 1.000 53.56904 162 THR A CA 1
ATOM 2444 C C . THR A 1 143 ? -42.37322 20.44993 0.00210 1.000 60.08716 162 THR A C 1
ATOM 2445 O O . THR A 1 143 ? -41.85583 21.22736 0.80528 1.000 61.81821 162 THR A O 1
#

Radius of gyration: 13.63 Å; Cα contacts (8 Å, |Δi|>4): 478; chains: 1; bounding box: 38×31×29 Å